Protein AF-A0A146GGT3-F1 (afdb_monomer)

Structure (mmCIF, N/CA/C/O backbone):
data_AF-A0A146GGT3-F1
#
_entry.id   AF-A0A146GGT3-F1
#
loop_
_atom_site.group_PDB
_atom_site.id
_atom_site.type_symbol
_atom_site.label_atom_id
_atom_site.label_alt_id
_atom_site.label_comp_id
_atom_site.label_asym_id
_atom_site.label_entity_id
_atom_site.label_seq_id
_atom_site.pdbx_PDB_ins_code
_atom_site.Cartn_x
_atom_site.Cartn_y
_atom_site.Cartn_z
_atom_site.occupancy
_atom_site.B_iso_or_equiv
_atom_site.auth_seq_id
_atom_site.auth_comp_id
_atom_site.auth_asym_id
_atom_site.auth_atom_id
_atom_site.pdbx_PDB_model_num
ATOM 1 N N . MET A 1 1 ? 32.183 17.293 -13.533 1.00 49.22 1 MET A N 1
ATOM 2 C CA . MET A 1 1 ? 31.055 16.415 -13.167 1.00 49.22 1 MET A CA 1
ATOM 3 C C . MET A 1 1 ? 30.914 15.446 -14.319 1.00 49.22 1 MET A C 1
ATOM 5 O O . MET A 1 1 ? 30.846 15.920 -15.444 1.00 49.22 1 MET A O 1
ATOM 9 N N . SER A 1 2 ? 31.036 14.145 -14.077 1.00 59.12 2 SER A N 1
ATOM 10 C CA . SER A 1 2 ? 30.803 13.151 -15.127 1.00 59.12 2 SER A CA 1
ATOM 11 C C . SER A 1 2 ? 29.294 13.028 -15.307 1.00 59.12 2 SER A C 1
ATOM 13 O O . SER A 1 2 ? 28.593 12.802 -14.323 1.00 59.12 2 SER A O 1
ATOM 15 N N . ASP A 1 3 ? 28.797 13.237 -16.525 1.00 67.56 3 ASP A N 1
ATOM 16 C CA . ASP A 1 3 ? 27.409 12.928 -16.864 1.00 67.56 3 ASP A CA 1
ATOM 17 C C . ASP A 1 3 ? 27.272 11.406 -16.934 1.00 67.56 3 ASP A C 1
ATOM 19 O O . ASP A 1 3 ? 27.482 10.782 -17.978 1.00 67.56 3 ASP A O 1
ATOM 23 N N . ASP A 1 4 ? 26.966 10.797 -15.789 1.00 79.56 4 ASP A N 1
ATOM 24 C CA . ASP A 1 4 ? 26.631 9.381 -15.715 1.00 79.56 4 ASP A CA 1
ATOM 25 C C . ASP A 1 4 ? 25.299 9.168 -16.444 1.00 79.56 4 ASP A C 1
ATOM 27 O O . ASP A 1 4 ? 24.213 9.428 -15.923 1.00 79.56 4 ASP A O 1
ATOM 31 N N . SER A 1 5 ? 25.393 8.719 -17.694 1.00 80.31 5 SER A N 1
ATOM 32 C CA . SER A 1 5 ? 24.246 8.369 -18.526 1.00 80.31 5 SER A CA 1
ATOM 33 C C . SER A 1 5 ? 24.123 6.851 -18.644 1.00 80.31 5 SER A C 1
ATOM 35 O O . SER A 1 5 ? 25.097 6.136 -18.880 1.00 80.31 5 SER A O 1
ATOM 37 N N . ALA A 1 6 ? 22.901 6.344 -18.481 1.00 76.38 6 ALA A N 1
ATOM 38 C CA . ALA A 1 6 ? 22.568 4.940 -18.690 1.00 76.38 6 ALA A CA 1
ATOM 39 C C . ALA A 1 6 ? 21.652 4.812 -19.911 1.00 76.38 6 ALA A C 1
ATOM 41 O O . ALA A 1 6 ? 20.619 5.476 -19.996 1.00 76.38 6 ALA A O 1
ATOM 42 N N . THR A 1 7 ? 22.017 3.944 -20.857 1.00 84.81 7 THR A N 1
ATOM 43 C CA . THR A 1 7 ? 21.189 3.647 -22.035 1.00 84.81 7 THR A CA 1
ATOM 44 C C . THR A 1 7 ? 20.390 2.369 -21.800 1.00 84.81 7 THR A C 1
ATOM 46 O O . THR A 1 7 ? 20.957 1.334 -21.452 1.00 84.81 7 THR A O 1
ATOM 49 N N . ILE A 1 8 ? 19.075 2.415 -22.027 1.00 81.25 8 ILE A N 1
ATOM 50 C CA . ILE A 1 8 ? 18.180 1.259 -21.883 1.00 81.25 8 ILE A CA 1
ATOM 51 C C . ILE A 1 8 ? 17.692 0.839 -23.268 1.00 81.25 8 ILE A C 1
ATOM 53 O O . ILE A 1 8 ? 16.995 1.590 -23.943 1.00 81.25 8 ILE A O 1
ATOM 57 N N . SER A 1 9 ? 18.025 -0.385 -23.680 1.00 89.25 9 SER A N 1
ATOM 58 C CA . SER A 1 9 ? 17.465 -0.996 -24.892 1.00 89.25 9 SER A CA 1
ATOM 59 C C . SER A 1 9 ? 16.149 -1.715 -24.585 1.00 89.25 9 SER A C 1
ATOM 61 O O . SER A 1 9 ? 16.080 -2.530 -23.652 1.00 89.25 9 SER A O 1
ATOM 63 N N . PHE A 1 10 ? 15.123 -1.445 -25.392 1.00 91.50 10 PHE A N 1
ATOM 64 C CA . PHE A 1 10 ? 13.787 -2.035 -25.287 1.00 91.50 10 PHE A CA 1
ATOM 65 C C . PHE A 1 10 ? 13.224 -2.389 -26.669 1.00 91.50 10 PHE A C 1
ATOM 67 O O . PHE A 1 10 ? 13.639 -1.827 -27.683 1.00 91.50 10 PHE A O 1
ATOM 74 N N . ARG A 1 11 ? 12.296 -3.348 -26.709 1.00 90.94 11 ARG A N 1
ATOM 75 C CA . ARG A 1 11 ? 11.703 -3.884 -27.950 1.00 90.94 11 ARG A CA 1
ATOM 76 C C . ARG A 1 11 ? 10.309 -3.329 -28.254 1.00 90.94 11 ARG A C 1
ATOM 78 O O . ARG A 1 11 ? 9.845 -3.439 -29.383 1.00 90.94 11 ARG A O 1
ATOM 85 N N . SER A 1 12 ? 9.641 -2.753 -27.256 1.00 94.19 12 SER A N 1
ATOM 86 C CA . SER A 1 12 ? 8.308 -2.148 -27.353 1.00 94.19 12 SER A CA 1
ATOM 87 C C . SER A 1 12 ? 8.079 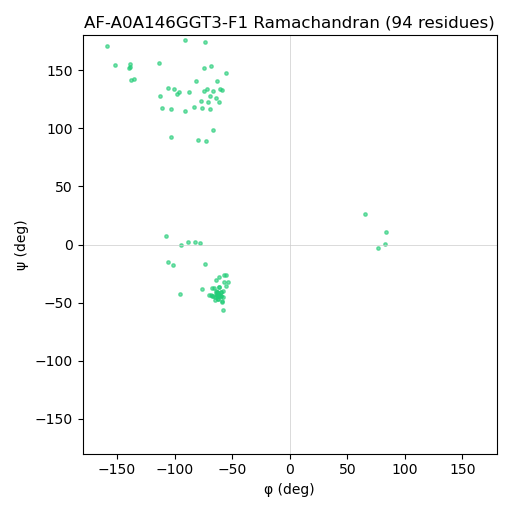-1.155 -26.206 1.00 94.19 12 SER A C 1
ATOM 89 O O . SER A 1 12 ? 8.865 -1.105 -25.258 1.00 94.19 12 SER A O 1
ATOM 91 N N . VAL A 1 13 ? 6.992 -0.378 -26.265 1.00 87.25 13 VAL A N 1
ATOM 92 C CA . VAL A 1 13 ? 6.594 0.543 -25.180 1.00 87.25 13 VAL A CA 1
ATOM 93 C C . VAL A 1 13 ? 6.303 -0.210 -23.875 1.00 87.25 13 VAL A C 1
ATOM 95 O O . VAL A 1 13 ? 6.664 0.263 -22.796 1.00 87.25 13 VAL A O 1
ATOM 98 N N . ASP A 1 14 ? 5.717 -1.404 -23.960 1.00 84.69 14 ASP A N 1
ATOM 99 C CA . ASP A 1 14 ? 5.427 -2.230 -22.784 1.00 84.69 14 ASP A CA 1
ATOM 100 C C . ASP A 1 14 ? 6.713 -2.758 -22.136 1.00 84.69 14 ASP A C 1
ATOM 102 O O . ASP A 1 14 ? 6.880 -2.670 -20.919 1.00 84.69 14 ASP A O 1
ATOM 106 N N . ASP A 1 15 ? 7.666 -3.226 -22.950 1.00 87.44 15 ASP A N 1
ATOM 107 C CA . ASP A 1 15 ? 8.990 -3.665 -22.491 1.00 87.44 15 ASP A CA 1
ATOM 108 C C . ASP A 1 15 ? 9.777 -2.501 -21.866 1.00 87.44 15 ASP A C 1
ATOM 110 O O . ASP A 1 15 ? 10.386 -2.644 -20.804 1.00 87.44 15 ASP A O 1
ATOM 114 N N . MET A 1 16 ? 9.697 -1.309 -22.467 1.00 89.81 16 MET A N 1
ATOM 115 C CA . MET A 1 16 ? 10.269 -0.087 -21.900 1.00 89.81 16 MET A CA 1
ATOM 116 C C . MET A 1 16 ? 9.672 0.222 -20.523 1.00 89.81 16 MET A C 1
ATOM 118 O O . MET A 1 16 ? 10.412 0.459 -19.568 1.00 89.81 16 MET A O 1
ATOM 122 N N . THR A 1 17 ? 8.344 0.184 -20.407 1.00 84.81 17 THR A N 1
ATOM 123 C CA . THR A 1 17 ? 7.624 0.480 -19.159 1.00 84.81 17 THR A CA 1
ATOM 124 C C . THR A 1 17 ? 7.990 -0.514 -18.060 1.00 84.81 17 THR A C 1
ATOM 126 O O . THR A 1 17 ? 8.262 -0.111 -16.927 1.00 84.81 17 THR A O 1
ATOM 129 N N . ALA A 1 18 ? 8.060 -1.805 -18.393 1.00 84.94 18 ALA A N 1
ATOM 130 C CA . ALA A 1 18 ? 8.461 -2.852 -17.460 1.00 84.94 18 ALA A CA 1
ATOM 131 C C . ALA A 1 18 ? 9.908 -2.665 -16.970 1.00 84.94 18 ALA A C 1
ATOM 133 O O . ALA A 1 18 ? 10.165 -2.723 -15.766 1.00 84.94 18 ALA A O 1
ATOM 134 N N . LYS A 1 19 ? 10.846 -2.367 -17.880 1.00 89.69 19 LYS A N 1
ATOM 135 C CA . LYS A 1 19 ? 12.257 -2.115 -17.539 1.00 89.69 19 LYS A CA 1
ATOM 136 C C . LYS A 1 19 ? 12.433 -0.866 -16.681 1.00 89.69 19 LYS A C 1
ATOM 138 O O . LYS A 1 19 ? 13.149 -0.913 -15.685 1.00 89.69 19 LYS A O 1
ATOM 143 N N . MET A 1 20 ? 11.768 0.236 -17.032 1.00 88.19 20 MET A N 1
ATOM 144 C CA . MET A 1 20 ? 11.812 1.462 -16.230 1.00 88.19 20 MET A CA 1
ATOM 145 C C . MET A 1 20 ? 11.236 1.233 -14.835 1.00 88.19 20 MET A C 1
ATOM 147 O O . MET A 1 20 ? 11.827 1.685 -13.856 1.00 88.19 20 MET A O 1
ATOM 151 N N . ARG A 1 21 ? 10.126 0.492 -14.731 1.00 85.56 21 ARG A N 1
ATOM 152 C CA . ARG A 1 21 ? 9.544 0.135 -13.436 1.00 85.56 21 ARG A CA 1
ATOM 153 C C . ARG A 1 21 ? 10.538 -0.637 -12.574 1.00 85.56 21 ARG A C 1
ATOM 155 O O . ARG A 1 21 ? 10.771 -0.236 -11.441 1.00 85.56 21 ARG A O 1
ATOM 162 N N . ALA A 1 22 ? 11.169 -1.667 -13.133 1.00 84.94 22 ALA A N 1
ATOM 163 C CA . ALA A 1 22 ? 12.154 -2.471 -12.416 1.00 84.94 22 ALA A CA 1
ATOM 164 C C . ALA A 1 22 ? 13.355 -1.639 -11.929 1.00 84.94 22 ALA A C 1
ATOM 166 O O . ALA A 1 22 ? 13.803 -1.812 -10.798 1.00 84.94 22 ALA A O 1
ATOM 167 N N . ILE A 1 23 ? 13.858 -0.708 -12.749 1.00 88.25 23 ILE A N 1
ATOM 168 C CA . ILE A 1 23 ? 14.967 0.184 -12.366 1.00 88.25 23 ILE A CA 1
ATOM 169 C C . ILE A 1 23 ? 14.550 1.112 -11.223 1.00 88.25 23 ILE A C 1
ATOM 171 O O . ILE A 1 23 ? 15.273 1.245 -10.239 1.00 8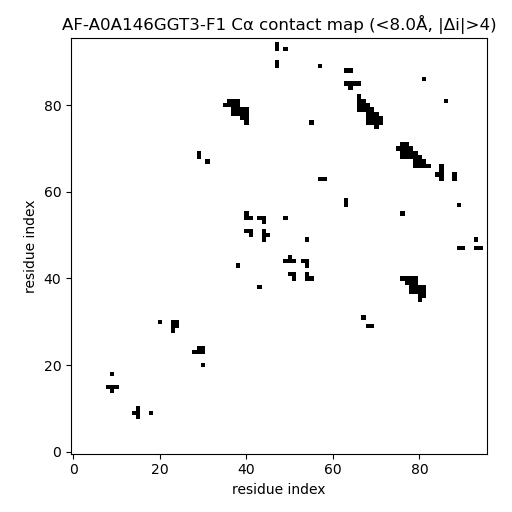8.25 23 ILE A O 1
ATOM 175 N N . LEU A 1 24 ? 13.381 1.743 -11.336 1.00 86.44 24 LEU A N 1
ATOM 176 C CA . LEU A 1 24 ? 12.866 2.643 -10.307 1.00 86.44 24 LEU A CA 1
ATOM 177 C C . LEU A 1 24 ? 12.642 1.902 -8.984 1.00 86.44 24 LEU A C 1
ATOM 179 O O . LEU A 1 24 ? 13.065 2.389 -7.938 1.00 86.44 24 LEU A O 1
ATOM 183 N N . GLU A 1 25 ? 12.058 0.706 -9.028 1.00 82.94 25 GLU A N 1
ATOM 184 C CA . GLU A 1 25 ? 11.857 -0.141 -7.848 1.00 82.94 25 GLU A CA 1
ATOM 185 C C . GLU A 1 25 ? 13.189 -0.575 -7.217 1.00 82.94 25 GLU A C 1
ATOM 187 O O . GLU A 1 25 ? 13.331 -0.507 -5.996 1.00 82.94 25 GLU A O 1
ATOM 192 N N . ALA A 1 26 ? 14.196 -0.933 -8.023 1.00 82.81 26 ALA A N 1
ATOM 193 C CA . ALA A 1 26 ? 15.539 -1.268 -7.536 1.00 82.81 26 ALA A CA 1
ATOM 194 C C . ALA A 1 26 ? 16.246 -0.080 -6.858 1.00 82.81 26 ALA A C 1
ATOM 196 O O . ALA A 1 26 ? 17.023 -0.269 -5.924 1.00 82.81 26 ALA A O 1
ATOM 197 N N . LEU A 1 27 ? 15.945 1.145 -7.293 1.00 83.31 27 LEU A N 1
ATOM 198 C CA . LEU A 1 27 ? 16.408 2.387 -6.668 1.00 83.31 27 LEU A CA 1
ATOM 199 C C . LEU A 1 27 ? 15.551 2.812 -5.459 1.00 83.31 27 LEU A C 1
ATOM 201 O O . LEU A 1 27 ? 15.801 3.858 -4.861 1.00 83.31 27 LEU A O 1
ATOM 205 N N . GLY A 1 28 ? 14.542 2.020 -5.086 1.00 73.44 28 GLY A N 1
ATOM 206 C CA . GLY A 1 28 ? 13.669 2.278 -3.940 1.00 73.44 28 GLY A CA 1
ATOM 207 C C . GLY A 1 28 ? 12.500 3.226 -4.223 1.00 73.44 28 GLY A C 1
ATOM 208 O O . GLY A 1 28 ? 11.816 3.646 -3.287 1.00 73.44 28 GLY A O 1
ATOM 209 N N . PHE A 1 29 ? 12.235 3.567 -5.486 1.00 76.94 29 PHE A N 1
ATOM 210 C CA . PHE A 1 29 ? 11.052 4.336 -5.866 1.00 76.94 29 PHE A CA 1
ATOM 211 C C . PHE A 1 29 ? 9.823 3.433 -5.982 1.00 76.94 29 PHE A C 1
ATOM 213 O O . PHE A 1 29 ? 9.869 2.333 -6.524 1.00 76.94 29 PHE A O 1
ATOM 220 N N . THR A 1 30 ? 8.675 3.933 -5.529 1.00 73.75 30 THR A N 1
ATOM 221 C CA . THR A 1 30 ? 7.380 3.283 -5.752 1.00 73.75 30 THR A CA 1
ATOM 222 C C . THR A 1 30 ? 6.758 3.810 -7.041 1.00 73.75 30 THR A C 1
ATOM 224 O O . THR A 1 30 ? 6.395 4.986 -7.116 1.00 73.75 30 THR A O 1
ATOM 227 N N . VAL A 1 31 ? 6.598 2.946 -8.043 1.00 75.38 31 VAL A N 1
ATOM 228 C CA . VAL A 1 31 ? 5.973 3.309 -9.323 1.00 75.38 31 VAL A CA 1
ATOM 229 C C . VAL A 1 31 ? 4.457 3.240 -9.203 1.00 75.38 31 VAL A C 1
ATOM 231 O O . VAL A 1 31 ? 3.882 2.183 -8.945 1.00 75.38 31 VAL A O 1
ATOM 234 N N . THR A 1 32 ? 3.795 4.376 -9.400 1.00 72.06 32 THR A N 1
ATOM 235 C CA . THR A 1 32 ? 2.350 4.504 -9.211 1.00 72.06 32 THR A CA 1
ATOM 236 C C . THR A 1 32 ? 1.603 4.353 -10.542 1.00 72.06 32 THR A C 1
ATOM 238 O O . THR A 1 32 ? 1.963 5.000 -11.526 1.00 72.06 32 THR A O 1
ATOM 241 N N . PRO A 1 33 ? 0.547 3.520 -10.617 1.00 66.75 33 PRO A N 1
ATOM 242 C CA . PRO A 1 33 ? -0.307 3.492 -11.797 1.00 66.75 33 PRO A CA 1
ATOM 243 C C . PRO A 1 33 ? -1.015 4.846 -11.984 1.00 66.75 33 PRO A C 1
ATOM 245 O O . PRO A 1 33 ? -1.474 5.433 -10.993 1.00 66.75 33 PRO A O 1
ATOM 248 N N . PRO A 1 34 ? -1.159 5.346 -13.223 1.00 68.12 34 PRO A N 1
ATOM 249 C CA . PRO A 1 34 ? -1.991 6.514 -13.485 1.00 68.12 34 PRO A CA 1
ATOM 250 C C . PRO A 1 34 ? -3.436 6.235 -13.042 1.00 68.12 34 PRO A C 1
ATOM 252 O O . PRO A 1 34 ? -3.990 5.174 -13.313 1.00 68.12 34 PRO A O 1
ATOM 255 N N . GLY A 1 35 ? -4.034 7.177 -12.308 1.00 68.38 35 GLY A N 1
ATOM 256 C CA . GLY A 1 35 ? -5.394 7.040 -11.766 1.00 68.38 35 GLY A CA 1
ATOM 257 C C . GLY A 1 35 ? -5.511 6.251 -10.454 1.00 68.38 35 GLY A C 1
ATOM 258 O O . GLY A 1 35 ? -6.614 6.136 -9.921 1.00 68.38 35 GLY A O 1
ATOM 259 N N . ALA A 1 36 ? -4.408 5.746 -9.888 1.00 72.62 36 ALA A N 1
ATOM 260 C CA . ALA A 1 36 ? -4.438 5.096 -8.579 1.00 72.62 36 ALA A CA 1
ATOM 261 C C . ALA A 1 36 ? -4.909 6.073 -7.484 1.00 72.62 36 ALA A C 1
ATOM 263 O O . ALA A 1 36 ? -4.311 7.132 -7.264 1.00 72.62 36 ALA A O 1
ATOM 264 N N . LYS A 1 37 ? -5.984 5.713 -6.772 1.00 83.75 37 LYS A N 1
ATOM 265 C CA . LYS A 1 37 ? -6.516 6.511 -5.661 1.00 83.75 37 LYS A CA 1
ATOM 266 C C . LYS A 1 37 ? -5.687 6.259 -4.404 1.00 83.75 37 LYS A C 1
ATOM 268 O O . LYS A 1 37 ? -5.988 5.376 -3.605 1.00 83.75 37 LYS A O 1
ATOM 273 N N . TRP A 1 38 ? -4.649 7.067 -4.233 1.00 88.81 38 TRP A N 1
ATOM 274 C CA . TRP A 1 38 ? -3.822 7.056 -3.033 1.00 88.81 38 TRP A CA 1
ATOM 275 C C . TRP A 1 38 ? -4.541 7.710 -1.860 1.00 88.81 38 TRP A C 1
ATOM 277 O O . TRP A 1 38 ? -5.034 8.831 -1.974 1.00 88.81 38 TRP A O 1
ATOM 287 N N . MET A 1 39 ? -4.526 7.043 -0.713 1.00 91.94 39 MET A N 1
ATOM 288 C CA . MET A 1 39 ? -5.090 7.567 0.526 1.00 91.94 39 MET A CA 1
ATOM 289 C C . MET A 1 39 ? -4.201 7.257 1.727 1.00 91.94 39 MET A C 1
ATOM 291 O O . MET A 1 39 ? -3.433 6.292 1.732 1.00 91.94 39 MET A O 1
ATOM 295 N N . LYS A 1 40 ? -4.277 8.094 2.757 1.00 93.31 40 LYS A N 1
ATOM 296 C CA . LYS A 1 40 ? -3.553 7.907 4.017 1.00 93.31 40 LYS A CA 1
ATOM 297 C C . LYS A 1 40 ? -4.213 6.794 4.844 1.00 93.31 40 LYS A C 1
ATOM 299 O O . LYS A 1 40 ? -5.438 6.665 4.810 1.00 93.31 40 LYS A O 1
ATOM 304 N N . PRO A 1 41 ? -3.462 6.069 5.699 1.00 93.81 41 PRO A N 1
ATOM 305 C CA . PRO A 1 41 ? -4.046 5.077 6.607 1.00 93.81 41 PRO A CA 1
ATOM 306 C C . PRO A 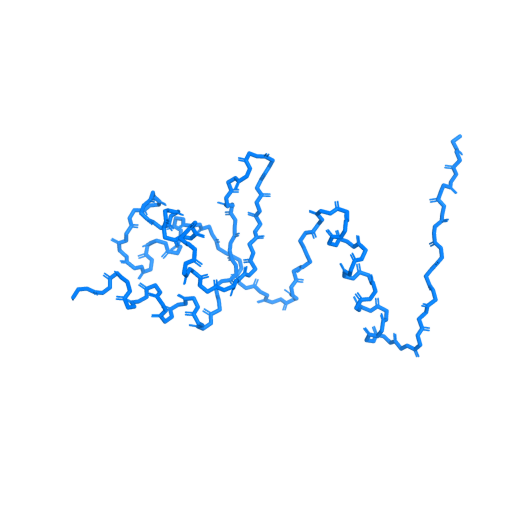1 41 ? -5.187 5.626 7.479 1.00 93.81 41 PRO A C 1
ATOM 308 O O . PRO A 1 41 ? -6.124 4.904 7.790 1.00 93.81 41 PRO A O 1
ATOM 311 N N . VAL A 1 42 ? -5.140 6.910 7.855 1.00 95.00 42 VAL A N 1
ATOM 312 C CA . VAL A 1 42 ? -6.221 7.566 8.615 1.00 95.00 42 VAL A CA 1
ATOM 313 C C . VAL A 1 42 ? -7.509 7.715 7.802 1.00 95.00 42 VAL A C 1
ATOM 315 O O . VAL A 1 42 ? -8.593 7.561 8.350 1.00 95.00 42 VAL A O 1
ATOM 318 N N . GLU A 1 43 ? -7.408 7.997 6.504 1.00 93.94 43 GLU A N 1
ATOM 319 C CA . GLU A 1 43 ? -8.568 8.134 5.617 1.00 93.94 43 GLU A CA 1
ATOM 320 C C . GLU A 1 43 ? -9.208 6.767 5.389 1.00 93.94 43 GLU A C 1
ATOM 322 O O . GLU A 1 43 ? -10.418 6.633 5.526 1.00 93.94 43 GLU A O 1
ATOM 327 N N . LEU A 1 44 ? -8.385 5.741 5.149 1.00 92.88 44 LEU A N 1
ATOM 328 C CA . LEU A 1 44 ? -8.860 4.366 5.023 1.00 92.88 44 LEU A CA 1
ATOM 329 C C . LEU A 1 44 ? -9.477 3.880 6.340 1.00 92.88 44 LEU A C 1
ATOM 331 O O . LEU A 1 44 ? -10.533 3.270 6.331 1.00 92.88 44 LEU A O 1
ATOM 335 N N . GLY A 1 45 ? -8.866 4.201 7.485 1.00 93.50 45 GLY A N 1
ATOM 336 C CA . GLY A 1 45 ? -9.408 3.876 8.807 1.00 93.50 45 GLY A CA 1
ATOM 337 C C . GLY A 1 45 ? -10.803 4.456 9.041 1.00 93.50 45 GLY A C 1
ATOM 338 O O . GLY A 1 45 ? -11.672 3.754 9.553 1.00 93.50 45 GLY A O 1
ATOM 339 N N . ARG A 1 46 ? -11.050 5.696 8.594 1.00 94.12 46 ARG A N 1
ATOM 340 C CA . ARG A 1 46 ? -12.376 6.330 8.672 1.00 94.12 46 ARG A CA 1
ATOM 341 C C . ARG A 1 46 ? -13.440 5.573 7.877 1.00 94.12 46 ARG A C 1
ATOM 343 O O . ARG A 1 46 ? -14.561 5.492 8.362 1.00 94.12 46 ARG A O 1
ATOM 350 N N . GLU A 1 47 ? -13.102 4.991 6.722 1.00 93.44 47 GLU A N 1
ATOM 351 C CA . GLU A 1 47 ? -14.051 4.185 5.928 1.00 93.44 47 GLU A CA 1
ATOM 352 C C . GLU A 1 47 ? -14.558 2.947 6.691 1.00 93.44 47 GLU A C 1
ATOM 354 O O . GLU A 1 47 ? -15.686 2.520 6.468 1.00 93.44 47 GLU A O 1
ATOM 359 N N . TYR A 1 48 ? -13.760 2.408 7.620 1.00 93.25 48 TYR A N 1
ATOM 360 C CA . TYR A 1 48 ? -14.115 1.242 8.445 1.00 93.25 48 TYR A CA 1
ATOM 361 C C . TYR A 1 48 ? -14.416 1.599 9.910 1.00 93.25 48 TYR A C 1
ATOM 363 O O . TYR A 1 48 ? -14.547 0.705 10.741 1.00 93.25 48 TYR A O 1
ATOM 371 N N . GLY A 1 49 ? -14.482 2.888 10.263 1.00 93.38 49 GLY A N 1
ATOM 372 C CA . GLY A 1 49 ? -14.740 3.328 11.640 1.00 93.38 49 GLY A CA 1
ATOM 373 C C . GLY A 1 49 ? -13.642 2.963 12.652 1.00 93.38 49 GLY A C 1
ATOM 374 O O . GLY A 1 49 ? -13.924 2.840 13.842 1.00 93.38 49 GLY A O 1
ATOM 375 N N . VAL A 1 50 ? -12.390 2.789 12.212 1.00 94.94 50 VAL A N 1
ATOM 376 C CA . VAL A 1 50 ? -11.264 2.384 13.074 1.00 94.94 50 VAL A CA 1
ATOM 377 C C . VAL A 1 50 ? -10.207 3.477 13.223 1.00 94.94 50 VAL A C 1
ATOM 379 O O . VAL A 1 50 ? -10.032 4.347 12.368 1.00 94.94 50 VAL A O 1
ATOM 382 N N . THR A 1 51 ? -9.447 3.420 14.319 1.00 94.44 51 THR A N 1
ATOM 383 C CA . THR A 1 51 ? -8.348 4.362 14.562 1.00 94.44 51 THR A CA 1
ATOM 384 C C . THR A 1 51 ? -7.193 4.140 13.583 1.00 94.44 51 THR A C 1
ATOM 386 O O . THR A 1 51 ? -6.936 3.024 13.123 1.00 94.44 51 THR A O 1
ATOM 389 N N . THR A 1 52 ? -6.413 5.193 13.322 1.00 92.81 52 THR A N 1
ATOM 390 C CA . THR A 1 52 ? -5.200 5.104 12.490 1.00 92.81 52 THR A CA 1
ATOM 391 C C . THR A 1 52 ? -4.218 4.049 13.005 1.00 92.81 52 THR A C 1
ATOM 393 O O . THR A 1 52 ? -3.565 3.382 12.206 1.00 92.81 52 THR A O 1
ATOM 396 N N . ALA A 1 53 ? -4.112 3.873 14.327 1.00 93.00 53 ALA A N 1
ATOM 397 C CA . ALA A 1 53 ? -3.236 2.875 14.939 1.00 93.00 53 ALA A CA 1
ATOM 398 C C . ALA A 1 53 ? -3.703 1.441 14.641 1.00 93.00 53 ALA A C 1
ATOM 400 O O . ALA A 1 53 ? -2.890 0.609 14.244 1.00 93.00 53 ALA A O 1
ATOM 401 N N . ALA A 1 54 ? -5.009 1.168 14.760 1.00 93.75 54 ALA A N 1
ATOM 402 C CA . ALA A 1 54 ? -5.586 -0.130 14.413 1.00 93.75 54 ALA A CA 1
ATOM 403 C C . ALA A 1 54 ? -5.426 -0.440 12.916 1.00 93.75 54 ALA A C 1
ATOM 405 O O . ALA A 1 54 ? -5.010 -1.543 12.561 1.00 93.75 54 ALA A O 1
ATOM 406 N N . MET A 1 55 ? -5.669 0.551 12.049 1.00 95.12 55 MET A N 1
ATOM 407 C CA . MET A 1 55 ? -5.458 0.412 10.606 1.00 95.12 55 MET A CA 1
ATOM 408 C C . MET A 1 55 ? -3.985 0.139 10.276 1.00 95.12 55 MET A C 1
ATOM 410 O O . MET A 1 55 ? -3.673 -0.800 9.554 1.00 95.12 55 MET A O 1
ATOM 414 N N . THR A 1 56 ? -3.059 0.902 10.863 1.00 92.75 56 THR A N 1
ATOM 415 C CA . THR A 1 56 ? -1.614 0.700 10.658 1.00 92.75 56 THR A CA 1
ATOM 416 C C . THR A 1 56 ? -1.190 -0.697 11.107 1.00 92.75 56 THR A C 1
ATOM 418 O O . THR A 1 56 ? -0.499 -1.387 10.366 1.00 92.75 56 THR A O 1
ATOM 421 N N . LYS A 1 57 ? -1.664 -1.164 12.270 1.00 93.88 57 LYS A N 1
ATOM 422 C CA . LYS A 1 57 ? -1.391 -2.526 12.751 1.00 93.88 57 LYS A CA 1
ATOM 423 C C . LYS A 1 57 ? -1.902 -3.595 11.779 1.00 93.88 57 LYS A C 1
ATOM 425 O O . LYS A 1 57 ? -1.198 -4.568 11.548 1.00 93.88 57 LYS A O 1
ATOM 430 N N . ALA A 1 58 ? -3.091 -3.415 11.202 1.00 94.31 58 ALA A N 1
ATOM 431 C CA . ALA A 1 58 ? -3.637 -4.349 10.218 1.00 94.31 58 ALA A CA 1
ATOM 432 C C . ALA A 1 58 ? -2.814 -4.385 8.919 1.00 94.31 58 ALA A C 1
ATOM 434 O O . ALA A 1 58 ? -2.604 -5.454 8.366 1.00 94.31 58 ALA A O 1
ATOM 435 N N . LEU A 1 59 ? -2.287 -3.248 8.465 1.00 93.12 59 LEU A N 1
ATOM 436 C CA . LEU A 1 59 ? -1.464 -3.165 7.249 1.00 93.12 59 LEU A CA 1
ATOM 437 C C . LEU A 1 59 ? -0.048 -3.747 7.407 1.00 93.12 59 LEU A C 1
ATOM 439 O O . LEU A 1 59 ? 0.630 -3.995 6.411 1.00 93.12 59 LEU A O 1
ATOM 443 N N . HIS A 1 60 ? 0.411 -3.932 8.645 1.00 91.81 60 HIS A N 1
ATOM 444 C CA . HIS A 1 60 ? 1.656 -4.635 8.969 1.00 91.81 60 HIS A CA 1
ATOM 445 C C . HIS A 1 60 ? 1.435 -6.125 9.283 1.00 91.81 60 HIS A C 1
ATOM 447 O O . HIS A 1 60 ? 2.398 -6.828 9.579 1.00 91.81 60 HIS A O 1
ATOM 453 N N . ASP A 1 61 ? 0.191 -6.608 9.237 1.00 93.56 61 ASP A N 1
ATOM 454 C CA . ASP A 1 61 ? -0.132 -8.015 9.462 1.00 93.56 61 ASP A CA 1
ATOM 455 C C . ASP A 1 61 ? 0.455 -8.881 8.326 1.00 93.56 61 ASP A C 1
ATOM 457 O O . ASP A 1 61 ? 0.267 -8.532 7.156 1.00 93.56 61 ASP A O 1
ATOM 461 N N . PRO A 1 62 ? 1.146 -10.000 8.620 1.00 92.50 62 PRO A N 1
ATOM 462 C CA . PRO A 1 62 ? 1.682 -10.895 7.591 1.00 92.50 62 PRO A CA 1
ATOM 463 C C . PRO A 1 62 ? 0.622 -11.440 6.626 1.00 92.50 62 PRO A C 1
ATOM 465 O O . PRO A 1 62 ? 0.943 -11.760 5.485 1.00 92.50 62 PRO A O 1
ATOM 468 N N . CYS A 1 63 ? -0.635 -11.526 7.068 1.00 92.81 63 CYS A N 1
ATOM 469 C CA . CYS A 1 63 ? -1.760 -11.978 6.254 1.00 92.81 63 CYS A CA 1
ATOM 470 C C . CYS A 1 63 ? -2.437 -10.837 5.472 1.00 92.81 63 CYS A C 1
ATOM 472 O O . CYS A 1 63 ? -3.451 -11.077 4.814 1.00 92.81 63 CYS A O 1
ATOM 474 N N . CYS A 1 64 ? -1.934 -9.599 5.560 1.00 92.88 64 CYS A N 1
ATOM 475 C CA . CYS A 1 64 ? -2.460 -8.473 4.794 1.00 92.88 64 CYS A CA 1
ATOM 476 C C . CYS A 1 64 ? -2.245 -8.724 3.289 1.00 92.88 64 CYS A C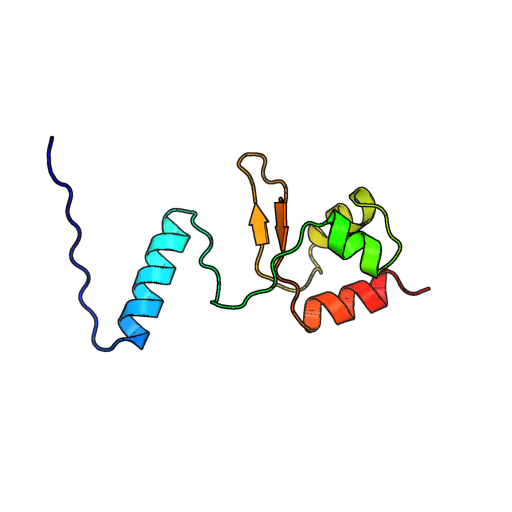 1
ATOM 478 O O . CYS A 1 64 ? -1.102 -8.935 2.871 1.00 92.88 64 CYS A O 1
ATOM 480 N N . PRO A 1 65 ? -3.300 -8.647 2.454 1.00 92.81 65 PRO A N 1
ATOM 481 C CA . PRO A 1 65 ? -3.156 -8.765 1.010 1.00 92.81 65 PRO A CA 1
ATOM 482 C C . PRO A 1 65 ? -2.157 -7.752 0.450 1.00 92.81 65 PRO A C 1
ATOM 484 O O . PRO A 1 65 ? -2.044 -6.621 0.941 1.00 92.81 65 PRO A O 1
ATOM 487 N N . HIS A 1 66 ? -1.455 -8.151 -0.610 1.00 88.69 66 HIS A N 1
ATOM 488 C CA . HIS A 1 66 ? -0.541 -7.257 -1.305 1.00 88.69 66 HIS A CA 1
ATOM 489 C C . HIS A 1 66 ? -1.297 -6.041 -1.859 1.00 88.69 66 HIS A C 1
ATOM 491 O O . HIS A 1 66 ? -2.365 -6.172 -2.459 1.00 88.69 66 HIS A O 1
ATOM 497 N N . CYS A 1 67 ? -0.737 -4.852 -1.654 1.00 88.88 67 CYS A N 1
ATOM 498 C CA . CYS A 1 67 ? -1.242 -3.590 -2.180 1.00 88.88 67 CYS A CA 1
ATOM 499 C C . CYS A 1 67 ? -0.087 -2.603 -2.366 1.00 88.88 67 CYS A C 1
ATOM 501 O O . CYS A 1 67 ? 0.926 -2.680 -1.659 1.00 88.88 67 CYS A O 1
ATOM 503 N N . ASP A 1 68 ? -0.263 -1.647 -3.279 1.00 86.81 68 ASP A N 1
ATOM 504 C CA . ASP A 1 68 ? 0.727 -0.594 -3.461 1.00 86.81 68 ASP A CA 1
ATOM 505 C C . ASP A 1 68 ? 0.727 0.327 -2.237 1.00 86.81 68 ASP A C 1
ATOM 507 O O . ASP A 1 68 ? -0.311 0.853 -1.811 1.00 86.81 68 ASP A O 1
ATOM 511 N N . LYS A 1 69 ? 1.912 0.546 -1.670 1.00 88.12 69 LYS A N 1
ATOM 512 C CA . LYS A 1 69 ? 2.111 1.382 -0.485 1.00 88.12 69 LYS A CA 1
ATOM 513 C C . LYS A 1 69 ? 3.347 2.252 -0.639 1.00 88.12 69 LYS A C 1
ATOM 515 O O . LYS A 1 69 ? 4.369 1.810 -1.147 1.00 88.12 69 LYS A O 1
ATOM 520 N N . GLN A 1 70 ? 3.249 3.483 -0.153 1.00 87.25 70 GLN A N 1
ATOM 521 C CA . GLN A 1 70 ? 4.373 4.405 -0.041 1.00 87.25 70 GLN A CA 1
ATOM 522 C C . GLN A 1 70 ? 4.825 4.455 1.412 1.00 87.25 70 GLN A C 1
ATOM 524 O O . GLN A 1 70 ? 4.074 4.900 2.288 1.00 87.25 70 GLN A O 1
ATOM 529 N N . THR A 1 71 ? 6.053 4.016 1.664 1.00 87.06 71 THR A N 1
ATOM 530 C CA . THR A 1 71 ? 6.691 4.079 2.981 1.00 87.06 71 THR A CA 1
ATOM 531 C C . THR A 1 71 ? 7.650 5.258 3.055 1.00 87.06 71 THR A C 1
ATOM 533 O O . THR A 1 71 ? 8.426 5.495 2.135 1.00 87.06 71 THR A O 1
ATOM 536 N N . GLY A 1 72 ? 7.587 6.022 4.146 1.00 81.06 72 GLY A N 1
ATOM 537 C CA . GLY A 1 72 ? 8.593 7.045 4.433 1.00 81.06 72 GLY A CA 1
ATOM 538 C C . GLY A 1 72 ? 9.918 6.429 4.886 1.00 81.06 72 GLY A C 1
ATOM 539 O O . GLY A 1 72 ? 9.992 5.232 5.154 1.00 81.06 72 GLY A O 1
ATOM 540 N N . GLN A 1 73 ? 10.942 7.269 5.063 1.00 79.75 73 GLN A N 1
ATOM 541 C CA . GLN A 1 73 ? 12.269 6.852 5.549 1.00 79.75 73 GLN A CA 1
ATOM 542 C C . GLN A 1 73 ? 12.231 6.111 6.897 1.00 79.75 73 GLN A C 1
ATOM 544 O O . GLN A 1 73 ? 13.089 5.286 7.175 1.00 79.75 73 GLN A O 1
ATOM 549 N N . SER A 1 74 ? 11.213 6.359 7.725 1.00 84.62 74 SER A N 1
ATOM 550 C CA . SER A 1 74 ? 11.001 5.661 8.998 1.00 84.62 74 SER A CA 1
ATOM 551 C C . SER A 1 74 ? 10.391 4.258 8.860 1.00 84.62 74 SER A C 1
ATOM 553 O O . SER A 1 74 ? 10.069 3.637 9.869 1.00 84.62 74 SER A O 1
ATOM 555 N N . GLY A 1 75 ? 10.132 3.778 7.639 1.00 82.94 75 GLY A N 1
ATOM 556 C CA . GLY A 1 75 ? 9.402 2.530 7.380 1.00 82.94 75 GLY A CA 1
ATOM 557 C C . GLY A 1 75 ? 7.883 2.640 7.572 1.00 82.94 75 GLY A C 1
ATOM 558 O O . GLY A 1 75 ? 7.145 1.694 7.296 1.00 82.94 75 GLY A O 1
ATOM 559 N N . ARG A 1 76 ? 7.381 3.804 8.007 1.00 86.31 76 ARG A N 1
ATOM 560 C CA . ARG A 1 76 ? 5.947 4.044 8.197 1.00 86.31 76 ARG A CA 1
ATOM 561 C C . ARG A 1 76 ? 5.225 4.164 6.857 1.00 86.31 76 ARG A C 1
ATOM 563 O O . ARG A 1 76 ? 5.641 4.928 5.987 1.00 86.31 76 ARG A O 1
ATOM 570 N N . ILE A 1 77 ? 4.085 3.486 6.737 1.00 89.50 77 ILE A N 1
ATOM 571 C CA . ILE A 1 77 ? 3.176 3.624 5.594 1.00 89.50 77 ILE A CA 1
ATOM 572 C C . ILE A 1 77 ? 2.517 5.014 5.627 1.00 89.50 77 ILE A C 1
ATOM 574 O O . ILE A 1 77 ? 1.773 5.342 6.554 1.00 89.50 77 ILE A O 1
ATOM 578 N N . ASN A 1 78 ? 2.784 5.826 4.605 1.00 88.81 78 ASN A N 1
ATOM 579 C CA . ASN A 1 78 ? 2.251 7.182 4.446 1.00 88.81 78 ASN A CA 1
ATOM 580 C C . ASN A 1 78 ? 1.001 7.213 3.567 1.00 88.81 78 ASN A C 1
ATOM 582 O O . ASN A 1 78 ? 0.038 7.913 3.887 1.00 88.81 78 ASN A O 1
ATOM 586 N N . LYS A 1 79 ? 1.023 6.464 2.460 1.00 90.56 79 LYS A N 1
ATOM 587 C CA . LYS A 1 79 ? -0.095 6.340 1.520 1.00 90.56 79 LYS A CA 1
ATOM 588 C C . LYS A 1 79 ? -0.240 4.900 1.051 1.00 90.56 79 LYS A C 1
ATOM 590 O O . LYS A 1 79 ? 0.740 4.159 1.000 1.00 90.56 79 LYS A O 1
ATOM 595 N N . ILE A 1 80 ? -1.462 4.533 0.702 1.00 91.69 80 ILE A N 1
ATOM 596 C CA . ILE A 1 80 ? -1.848 3.206 0.227 1.00 91.69 80 ILE A CA 1
ATOM 597 C C . ILE A 1 80 ? -2.764 3.406 -0.974 1.00 91.69 80 ILE A C 1
ATOM 599 O O . ILE A 1 80 ? -3.594 4.319 -0.960 1.00 91.69 80 ILE A O 1
ATOM 603 N N . SER A 1 81 ? -2.632 2.551 -1.978 1.00 91.25 81 SER A N 1
ATOM 604 C CA . SER A 1 81 ? -3.622 2.394 -3.040 1.00 91.25 81 SER A CA 1
ATOM 605 C C . SER A 1 81 ? -4.414 1.109 -2.768 1.00 91.25 81 SER A C 1
ATOM 607 O O . SER A 1 81 ? -3.958 0.015 -3.109 1.00 91.25 81 SER A O 1
ATOM 609 N N . PRO A 1 82 ? -5.556 1.184 -2.060 1.00 90.31 82 PRO A N 1
ATOM 610 C CA . PRO A 1 82 ? -6.301 -0.008 -1.682 1.00 90.31 82 PRO A CA 1
ATOM 611 C C . PRO A 1 82 ? -6.976 -0.654 -2.894 1.00 90.31 82 PRO A C 1
ATOM 613 O O . PRO A 1 82 ? -7.808 -0.034 -3.560 1.00 90.31 82 PRO A O 1
ATOM 616 N N . ASN A 1 83 ? -6.661 -1.926 -3.127 1.00 90.56 83 ASN A N 1
ATOM 617 C CA . ASN A 1 83 ? -7.301 -2.763 -4.139 1.00 90.56 83 ASN A CA 1
ATOM 618 C C . ASN A 1 83 ? -8.516 -3.523 -3.567 1.00 90.56 83 ASN A C 1
ATOM 620 O O . ASN A 1 83 ? -8.832 -3.429 -2.377 1.00 90.56 83 ASN A O 1
ATOM 624 N N . HIS A 1 84 ? -9.223 -4.253 -4.434 1.00 91.75 84 HIS A N 1
ATOM 625 C CA . HIS A 1 84 ? -10.419 -5.012 -4.057 1.00 91.75 84 HIS A CA 1
ATOM 626 C C . HIS A 1 84 ? -10.137 -6.035 -2.943 1.00 91.75 84 HIS A C 1
ATOM 628 O O . HIS A 1 84 ? -10.873 -6.080 -1.957 1.00 91.75 84 HIS A O 1
ATOM 634 N N . GLU A 1 85 ? -9.035 -6.781 -3.053 1.00 93.50 85 GLU A N 1
ATOM 635 C CA . GLU A 1 85 ? -8.640 -7.806 -2.079 1.00 93.50 85 GLU A CA 1
ATOM 636 C C . GLU A 1 85 ? -8.371 -7.218 -0.692 1.00 93.50 85 GLU A C 1
ATOM 638 O O . GLU A 1 85 ? -8.907 -7.705 0.306 1.00 93.50 85 GLU A O 1
ATOM 643 N N . LEU A 1 86 ? -7.612 -6.118 -0.617 1.00 93.88 86 LEU A N 1
ATOM 644 C CA . LEU A 1 86 ? -7.359 -5.426 0.644 1.00 93.88 86 LEU A CA 1
ATOM 645 C C . LEU A 1 86 ? -8.669 -4.948 1.275 1.00 93.88 86 LEU A C 1
ATOM 647 O O . LEU A 1 86 ? -8.872 -5.123 2.473 1.00 93.88 86 LEU A O 1
ATOM 651 N N . ARG A 1 87 ? -9.576 -4.363 0.485 1.00 93.88 87 ARG A N 1
ATOM 652 C CA . ARG A 1 87 ? -10.862 -3.866 0.997 1.00 93.88 87 ARG A CA 1
ATOM 653 C C . ARG A 1 87 ? -11.732 -4.993 1.544 1.00 93.88 87 ARG A C 1
ATOM 655 O O . ARG A 1 87 ? -12.276 -4.859 2.637 1.00 93.88 87 ARG A O 1
ATOM 662 N N . LYS A 1 88 ? -11.814 -6.119 0.832 1.00 95.06 88 LYS A N 1
ATOM 663 C CA . LYS A 1 8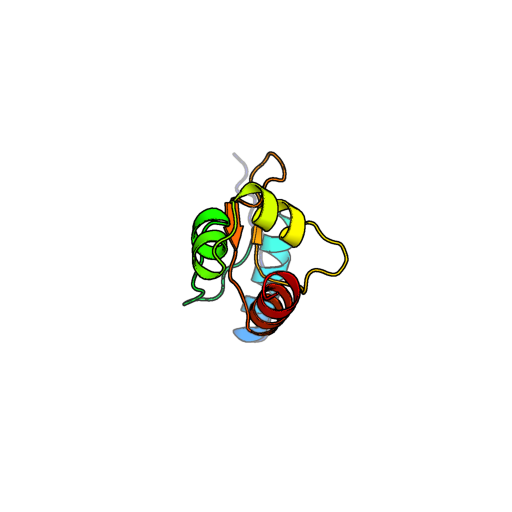8 ? -12.545 -7.311 1.280 1.00 95.06 88 LYS A CA 1
ATOM 664 C C . LYS A 1 88 ? -11.968 -7.873 2.582 1.00 95.06 88 LYS A C 1
ATOM 666 O O . LYS A 1 88 ? -12.723 -8.194 3.498 1.00 95.06 88 LYS A O 1
ATOM 671 N N . TRP A 1 89 ? -10.642 -7.942 2.688 1.00 95.94 89 TRP A N 1
ATOM 672 C CA . TRP A 1 89 ? -9.958 -8.411 3.892 1.00 95.94 89 TRP A CA 1
ATOM 673 C C . TRP A 1 89 ? -10.143 -7.465 5.086 1.00 95.94 89 TRP A C 1
ATOM 675 O O . TRP A 1 89 ? -10.447 -7.920 6.186 1.00 95.94 89 TRP A O 1
ATOM 685 N N . LEU A 1 90 ? -10.022 -6.148 4.878 1.00 95.12 90 LEU A N 1
ATOM 686 C CA . LEU A 1 90 ? -10.253 -5.143 5.923 1.00 95.12 90 LEU A CA 1
ATOM 687 C C .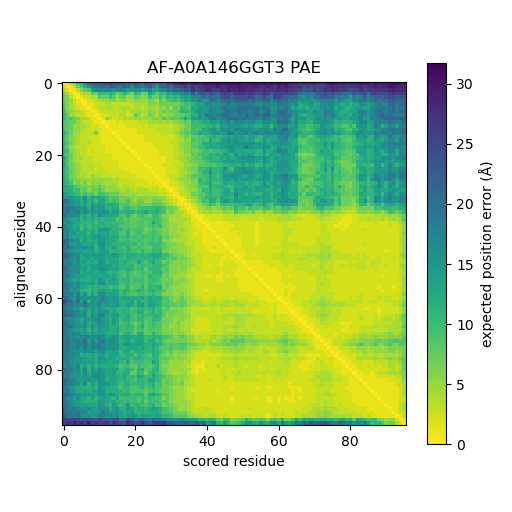 LEU A 1 90 ? -11.707 -5.148 6.396 1.00 95.12 90 LEU A C 1
ATOM 689 O O . LEU A 1 90 ? -11.944 -5.064 7.599 1.00 95.12 90 LEU A O 1
ATOM 693 N N . ALA A 1 91 ? -12.661 -5.303 5.473 1.00 94.19 91 ALA A N 1
ATOM 694 C CA . ALA A 1 91 ? -14.059 -5.501 5.822 1.00 94.19 91 ALA A CA 1
ATOM 695 C C . ALA A 1 91 ? -14.204 -6.746 6.707 1.00 94.19 91 ALA A C 1
ATOM 697 O O . ALA A 1 91 ? -14.640 -6.621 7.842 1.00 94.19 91 ALA A O 1
ATOM 698 N N . ALA A 1 92 ? -13.749 -7.924 6.278 1.00 94.38 92 ALA A N 1
ATOM 699 C CA . ALA A 1 92 ? -13.847 -9.139 7.097 1.00 94.38 92 ALA A CA 1
ATOM 700 C C . ALA A 1 92 ? -13.160 -9.017 8.474 1.00 94.38 92 ALA A C 1
ATOM 702 O O . ALA A 1 92 ? -13.611 -9.609 9.448 1.00 94.38 92 ALA A O 1
ATOM 703 N N . ARG A 1 93 ? -12.073 -8.242 8.566 1.00 93.50 93 ARG A N 1
ATOM 704 C CA . ARG A 1 93 ? -11.323 -8.030 9.810 1.00 93.50 93 ARG A CA 1
ATOM 705 C C . ARG A 1 93 ? -12.004 -7.068 10.784 1.00 93.50 93 ARG A C 1
ATOM 707 O O . ARG A 1 93 ? -11.871 -7.246 11.993 1.00 93.50 93 ARG A O 1
ATOM 714 N N . PHE A 1 94 ? -12.634 -6.010 10.277 1.00 92.69 94 PHE A N 1
ATOM 715 C CA . PHE A 1 94 ? -13.180 -4.926 11.103 1.00 92.69 94 PHE A CA 1
ATOM 716 C C . PHE A 1 94 ? -14.702 -4.937 11.227 1.00 92.69 94 PHE A C 1
ATOM 718 O O . PHE A 1 94 ? -15.229 -4.294 12.132 1.00 92.69 94 PHE A O 1
ATOM 725 N N . THR A 1 95 ? -15.401 -5.683 10.375 1.00 76.81 95 THR A N 1
ATOM 726 C CA . THR A 1 95 ? -16.830 -5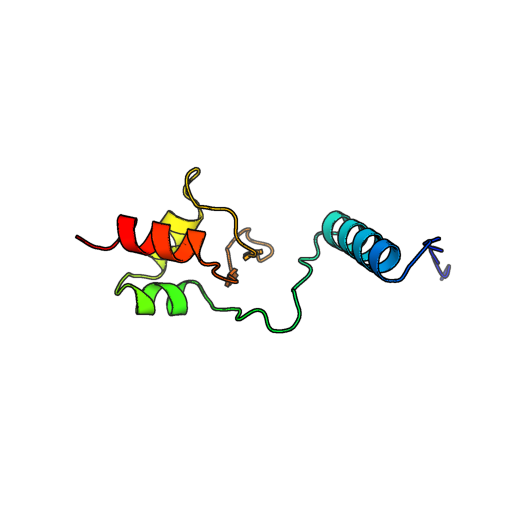.945 10.550 1.00 76.81 95 THR A CA 1
ATOM 727 C C . THR A 1 95 ? -16.975 -6.993 11.653 1.00 76.81 95 THR A C 1
ATOM 729 O O . THR A 1 95 ? -16.441 -8.094 11.534 1.00 76.81 95 THR A O 1
ATOM 732 N N . LYS A 1 96 ? -17.636 -6.615 12.749 1.00 56.69 96 LYS A N 1
ATOM 733 C CA . LYS A 1 96 ? -18.148 -7.539 13.766 1.00 56.69 96 LYS A CA 1
ATOM 734 C C . LYS A 1 96 ? -19.591 -7.882 13.448 1.00 56.69 96 LYS A C 1
ATOM 736 O O . LYS A 1 96 ? -20.307 -6.947 13.026 1.00 56.69 96 LYS A O 1
#

Radius of gyration: 17.22 Å; Cα contacts (8 Å, |Δi|>4): 86; chains: 1; bounding box: 49×28×43 Å

Secondary structure (DSSP, 8-state):
----------SSHHHHHHHHHHHHHHTT--PPPTT---B-HHHHHHHTT--HHHHHHHHTSTTSPP-EEEE-TTS-EEEEE--HHHHHHHHHHH--

Nearest PDB structures (foldseek):
  6abq-assembly1_B  TM=3.537E-01  e=3.516E-01  Listeria monocytogenes
  9e8j-assembly1_Y  T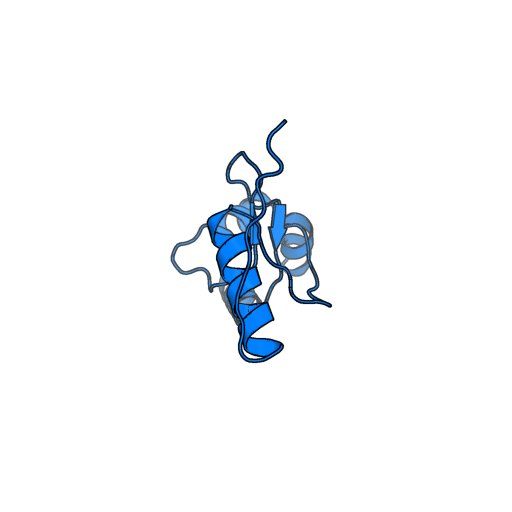M=4.437E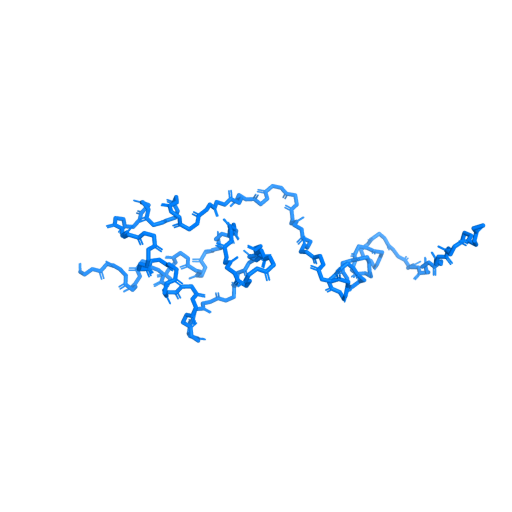-01  e=6.423E-01  Homo sapiens
  3w6j-assembly2_E  TM=3.612E-01  e=7.344E-01  Geobacillus stearothermophilus

Organism: Terrimicrobium sacchariphilum (NCBI:txid690879)

Foldseek 3Di:
DDPPDDDDDADDPVRVVVVVCVVCVVVVHQDDDPPQDKDALCVVCVVLVHHSVVSQVQCPDPPQDDWRFDADPVRGTGITRDDPRNVVVVCVVRPD

pLDDT: mean 86.66, std 9.17, range [49.22, 95.94]

Sequence (96 aa):
MSDDSATISFRSVDDMTAKMRAILEALGFTVTPPGAKWMKPVELGREYGVTTAAMTKALHDPCCPHCDKQTGQSGRINKISPNHELRKWLAARFTK

Mean predicted aligned error: 8.15 Å

Solvent-accessible surface area (backbone atoms only — not comparable to full-atom values): 6007 Å² total; per-residue (Å²): 133,83,83,86,76,84,87,85,90,65,90,45,73,66,52,39,50,53,52,51,46,53,52,39,44,76,72,70,43,81,85,75,63,90,86,62,68,69,41,36,48,55,60,56,12,55,78,67,76,43,53,45,66,58,38,50,54,50,71,69,36,92,84,46,60,88,61,58,63,44,59,46,99,86,69,46,75,56,32,34,36,80,46,72,66,39,50,54,48,50,44,66,71,64,60,128